Protein AF-A0A2I0JCP1-F1 (afdb_monomer)

Secondary structure (DSSP, 8-state):
---HHHHHHHHHHHIIIIIHHHHTSTT---SS-SSS---HHHHHHHHHHHHHHHHHHHTT-

Solvent-accessible surface area (backbone atoms only — not comparable to full-atom values): 3777 Å² total; per-residue (Å²): 137,79,57,68,66,60,53,50,51,53,54,53,51,46,41,61,72,51,50,47,56,40,60,74,39,98,77,44,69,62,67,76,51,97,62,98,66,91,47,66,71,68,39,53,51,54,55,48,48,49,35,67,75,44,33,78,68,59,59,70,113

Foldseek 3Di:
DDDPVVVVVVLVVCCVPPVVVCCVDPNNADCDHPDDDHNPSVVVVVLVVCCVVLPPVRSVD

Radius of gyration: 13.72 Å; Cα contacts (8 Å, |Δi|>4): 23; chains: 1; bounding box: 28×32×32 Å

Structure (mmCIF, N/CA/C/O backbone):
data_AF-A0A2I0JCP1-F1
#
_entry.id   AF-A0A2I0JCP1-F1
#
loop_
_atom_site.group_PDB
_atom_site.id
_atom_site.type_symbol
_atom_site.label_atom_id
_atom_site.label_alt_id
_atom_site.label_comp_id
_atom_site.label_asym_id
_atom_site.label_entity_id
_atom_site.label_seq_id
_atom_site.pdbx_PDB_ins_code
_atom_site.Cartn_x
_atom_site.Cartn_y
_atom_site.Cartn_z
_atom_site.occupancy
_atom_site.B_iso_or_equiv
_atom_site.auth_seq_id
_atom_site.auth_comp_id
_atom_site.auth_asym_id
_atom_site.auth_atom_id
_atom_site.pdbx_PDB_model_num
ATOM 1 N N . MET A 1 1 ? 5.190 15.377 18.777 1.00 49.44 1 MET A N 1
ATOM 2 C CA . MET A 1 1 ? 4.092 14.469 18.367 1.00 49.44 1 MET A CA 1
ATOM 3 C C . MET A 1 1 ? 3.478 15.007 17.083 1.00 49.44 1 MET A C 1
ATOM 5 O O . MET A 1 1 ? 2.938 16.101 17.105 1.00 49.44 1 MET A O 1
ATOM 9 N N . GLY A 1 2 ? 3.647 14.315 15.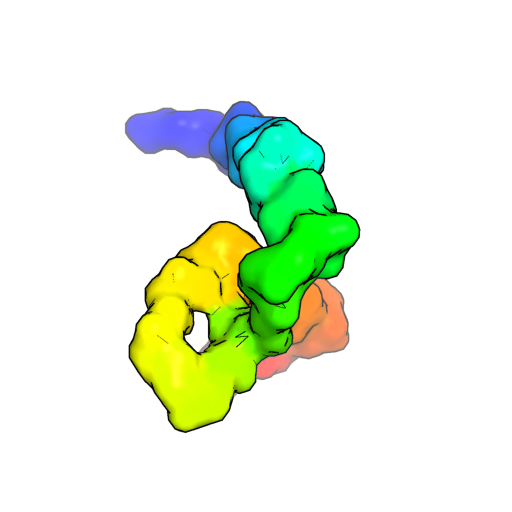954 1.00 74.50 2 GLY A N 1
ATOM 10 C CA . GLY A 1 2 ? 3.145 14.784 14.655 1.00 74.50 2 GLY A CA 1
ATOM 11 C C . GLY A 1 2 ? 1.653 14.499 14.459 1.00 74.50 2 GLY A C 1
ATOM 12 O O . GLY A 1 2 ? 1.133 13.514 14.982 1.00 74.50 2 GLY A O 1
ATOM 13 N N . SER A 1 3 ? 0.970 15.347 13.684 1.00 91.62 3 SER A N 1
ATOM 14 C CA . SER A 1 3 ? -0.434 15.146 13.304 1.00 91.62 3 SER A CA 1
ATOM 15 C C . SER A 1 3 ? -0.628 13.807 12.583 1.00 91.62 3 SER A C 1
ATOM 17 O O . SER A 1 3 ? 0.077 13.491 11.619 1.00 91.62 3 SER A O 1
ATOM 19 N N . ARG A 1 4 ? -1.620 13.023 13.026 1.00 90.25 4 ARG A N 1
ATOM 20 C CA . ARG A 1 4 ? -1.952 11.706 12.453 1.00 90.25 4 ARG A CA 1
ATOM 21 C C . ARG A 1 4 ? -2.255 11.791 10.958 1.00 90.25 4 ARG A C 1
ATOM 23 O O . ARG A 1 4 ? -1.844 10.911 10.202 1.00 90.25 4 ARG A O 1
ATOM 30 N N . THR A 1 5 ? -2.959 12.839 10.540 1.00 92.75 5 THR A N 1
ATOM 31 C CA . THR A 1 5 ? -3.321 13.061 9.136 1.00 92.75 5 THR A CA 1
ATOM 32 C C . THR A 1 5 ? -2.080 13.331 8.295 1.00 92.75 5 THR A C 1
ATOM 34 O O . THR A 1 5 ? -1.892 12.691 7.264 1.00 92.75 5 THR A O 1
ATOM 37 N N . VAL A 1 6 ? -1.180 14.191 8.780 1.00 93.62 6 VAL A N 1
ATOM 38 C CA . VAL A 1 6 ? 0.080 14.512 8.090 1.00 93.62 6 VAL A CA 1
ATOM 39 C C . VAL A 1 6 ? 0.952 13.266 7.947 1.00 93.62 6 VAL A C 1
ATOM 41 O O . VAL A 1 6 ? 1.449 12.978 6.860 1.00 93.62 6 VAL A O 1
ATOM 44 N N . LYS A 1 7 ? 1.068 12.461 9.011 1.00 91.88 7 LYS A N 1
ATOM 45 C CA . LYS A 1 7 ? 1.795 11.188 8.955 1.00 91.88 7 LYS A CA 1
ATOM 46 C C . LYS A 1 7 ? 1.179 10.225 7.934 1.00 91.88 7 LYS A C 1
ATOM 48 O O . LYS A 1 7 ? 1.912 9.624 7.157 1.00 91.88 7 LYS A O 1
ATOM 53 N N . ARG A 1 8 ? -0.156 10.121 7.875 1.00 93.00 8 ARG A N 1
ATOM 54 C CA . ARG A 1 8 ? -0.836 9.270 6.887 1.00 93.00 8 ARG A CA 1
ATOM 55 C C . ARG A 1 8 ? -0.547 9.714 5.453 1.00 93.00 8 ARG A C 1
ATOM 57 O O . ARG A 1 8 ? -0.280 8.857 4.618 1.00 93.00 8 ARG A O 1
ATOM 64 N N . ILE A 1 9 ? -0.587 11.016 5.179 1.00 93.88 9 ILE A N 1
ATOM 65 C CA . ILE A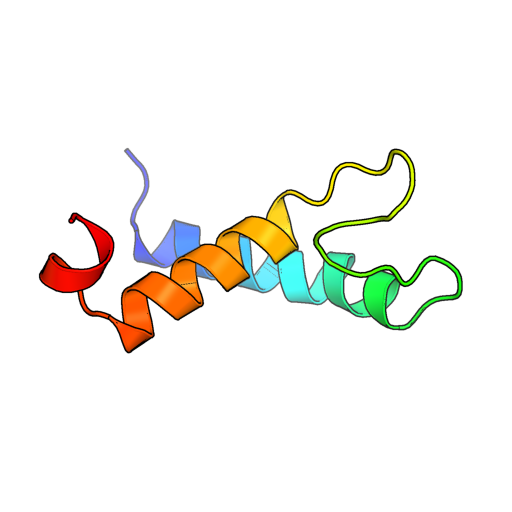 1 9 ? -0.277 11.559 3.850 1.00 93.88 9 ILE A CA 1
ATOM 66 C C . ILE A 1 9 ? 1.164 11.215 3.459 1.00 93.88 9 ILE A C 1
ATOM 68 O O . ILE A 1 9 ? 1.392 10.720 2.357 1.00 93.88 9 ILE A O 1
ATOM 72 N N . ALA A 1 10 ? 2.119 11.402 4.374 1.00 93.25 10 ALA A N 1
ATOM 73 C CA . ALA A 1 10 ? 3.518 11.063 4.132 1.00 93.25 10 ALA A CA 1
ATOM 74 C C . ALA A 1 10 ? 3.716 9.565 3.834 1.00 93.25 10 ALA A C 1
ATOM 76 O O . ALA A 1 10 ? 4.417 9.223 2.884 1.00 93.25 10 ALA A O 1
ATOM 77 N N . ASP A 1 11 ? 3.057 8.681 4.591 1.00 92.44 11 ASP A N 1
ATOM 78 C CA . ASP A 1 11 ? 3.137 7.230 4.378 1.00 92.44 11 ASP A CA 1
ATOM 79 C C . ASP A 1 11 ? 2.564 6.828 3.006 1.00 92.44 11 ASP A C 1
ATOM 81 O O . ASP A 1 11 ? 3.200 6.080 2.267 1.00 92.44 11 ASP A O 1
ATOM 85 N N . VAL A 1 12 ? 1.398 7.368 2.618 1.00 93.00 12 VAL A N 1
ATOM 86 C CA . VAL A 1 12 ? 0.785 7.098 1.299 1.00 93.00 12 VAL A CA 1
ATOM 87 C C . VAL A 1 12 ? 1.654 7.618 0.159 1.00 93.00 12 VAL A C 1
ATOM 89 O O . VAL A 1 12 ? 1.817 6.930 -0.847 1.00 93.00 12 VAL A O 1
ATOM 92 N N . SER A 1 13 ? 2.204 8.825 0.306 1.00 94.19 13 SER A N 1
ATOM 93 C CA . SER A 1 13 ? 3.092 9.421 -0.694 1.00 94.19 13 SER A CA 1
ATOM 94 C C . SER A 1 13 ? 4.308 8.527 -0.934 1.00 94.19 13 SER A C 1
ATOM 96 O O . SER A 1 13 ? 4.646 8.216 -2.075 1.00 94.19 13 SER A O 1
ATOM 98 N N . ARG A 1 14 ? 4.909 8.011 0.144 1.00 91.75 14 ARG A N 1
ATOM 99 C CA . ARG A 1 14 ? 6.066 7.124 0.043 1.00 91.75 14 ARG A CA 1
ATOM 100 C C . ARG A 1 14 ? 5.738 5.788 -0.635 1.00 91.75 14 ARG A C 1
ATOM 102 O O . ARG A 1 14 ? 6.468 5.377 -1.534 1.00 91.75 14 ARG A O 1
ATOM 109 N N . LEU A 1 15 ? 4.610 5.163 -0.292 1.00 90.94 15 LEU A N 1
ATOM 110 C CA . LEU A 1 15 ? 4.134 3.946 -0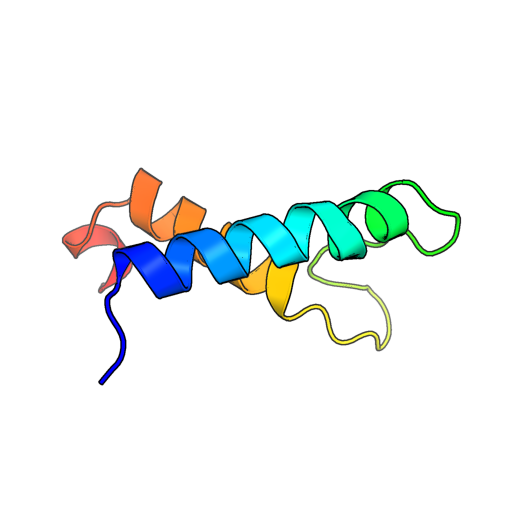.965 1.00 90.94 15 LEU A CA 1
ATOM 111 C C . LEU A 1 15 ? 3.974 4.143 -2.475 1.00 90.94 15 LEU A C 1
ATOM 113 O O . LEU A 1 15 ? 4.447 3.321 -3.255 1.00 90.94 15 LEU A O 1
ATOM 117 N N . ARG A 1 16 ? 3.341 5.243 -2.892 1.00 93.06 16 ARG A N 1
ATOM 118 C CA . ARG A 1 16 ? 3.113 5.529 -4.315 1.00 93.06 16 ARG A CA 1
ATOM 119 C C . ARG A 1 16 ? 4.405 5.820 -5.071 1.00 93.06 16 ARG A C 1
ATOM 121 O O . ARG A 1 16 ? 4.549 5.365 -6.198 1.00 93.06 16 ARG A O 1
ATOM 128 N N . ASN A 1 17 ? 5.331 6.553 -4.458 1.00 92.12 17 ASN A N 1
ATOM 129 C CA . ASN A 1 17 ? 6.547 6.999 -5.138 1.00 92.12 17 ASN A CA 1
ATOM 130 C C . ASN A 1 17 ? 7.646 5.934 -5.174 1.00 92.12 17 ASN A C 1
ATOM 132 O O . ASN A 1 17 ? 8.450 5.935 -6.099 1.00 92.12 17 ASN A O 1
ATOM 136 N N . PHE A 1 18 ? 7.700 5.040 -4.182 1.00 89.69 18 PHE A N 1
ATOM 137 C CA . PHE A 1 18 ? 8.795 4.073 -4.055 1.00 89.69 18 PHE A CA 1
ATOM 138 C C . PHE A 1 18 ? 8.320 2.623 -4.114 1.00 89.69 18 PHE A C 1
ATOM 140 O O . PHE A 1 18 ? 8.858 1.842 -4.895 1.00 89.69 18 PHE A O 1
ATOM 147 N N . GLN A 1 19 ? 7.299 2.253 -3.336 1.00 86.75 19 GLN A N 1
ATOM 148 C CA . GLN A 1 19 ? 6.864 0.855 -3.255 1.00 86.75 19 GLN A CA 1
ATOM 149 C C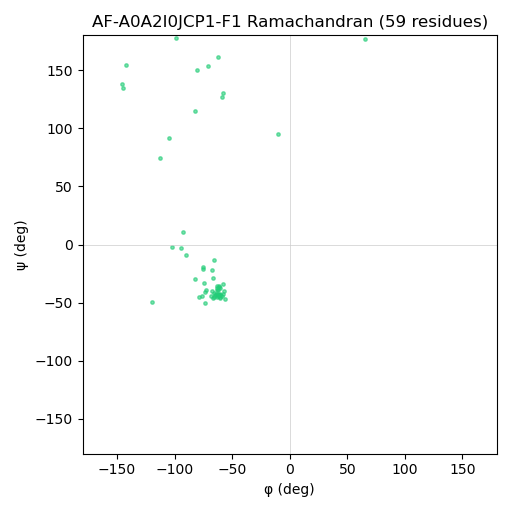 . GLN A 1 19 ? 6.132 0.396 -4.524 1.00 86.75 19 GLN A C 1
ATOM 151 O O . GLN A 1 19 ? 6.346 -0.727 -4.969 1.00 86.75 19 GLN A O 1
ATOM 156 N N . TYR A 1 20 ? 5.289 1.243 -5.124 1.00 89.94 20 TYR A N 1
ATOM 157 C CA . TYR A 1 20 ? 4.523 0.873 -6.323 1.00 89.94 20 TYR A CA 1
ATOM 158 C C . TYR A 1 20 ? 5.422 0.624 -7.544 1.00 89.94 20 TYR A C 1
ATOM 160 O O . TYR A 1 20 ? 5.244 -0.409 -8.187 1.00 89.94 20 TYR A O 1
ATOM 168 N N . PRO A 1 21 ? 6.424 1.475 -7.849 1.00 91.62 21 PRO A N 1
ATOM 169 C CA . PRO A 1 21 ? 7.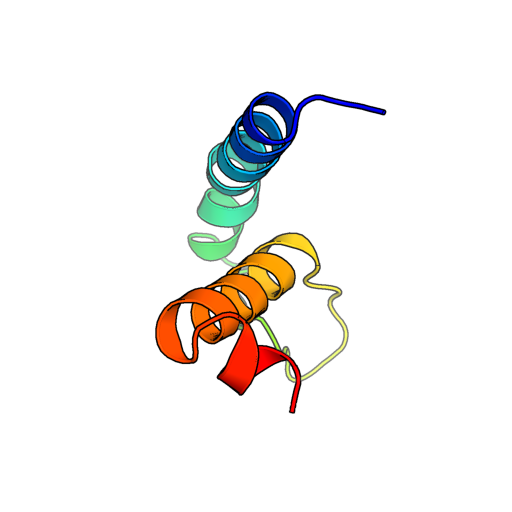386 1.167 -8.906 1.00 91.62 21 PRO A CA 1
ATOM 170 C C . PRO A 1 21 ? 8.186 -0.117 -8.652 1.00 91.62 21 PRO A C 1
ATOM 172 O O . PRO A 1 21 ? 8.434 -0.866 -9.589 1.00 91.62 21 PRO A O 1
ATOM 175 N N . GLN A 1 22 ? 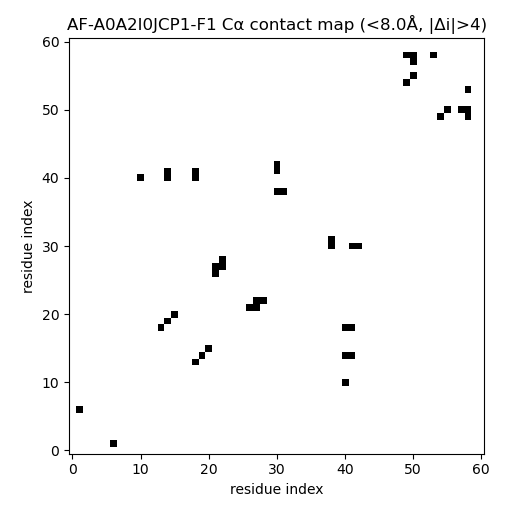8.563 -0.403 -7.398 1.00 86.00 22 GLN A N 1
ATOM 176 C CA . GLN A 1 22 ? 9.266 -1.647 -7.046 1.00 86.00 22 GLN A CA 1
ATOM 177 C C . GLN A 1 22 ? 8.389 -2.885 -7.262 1.00 86.00 22 GLN A C 1
ATOM 179 O O . GLN A 1 22 ? 8.857 -3.878 -7.812 1.00 86.00 22 GLN A O 1
ATOM 184 N N . ASP A 1 23 ? 7.112 -2.806 -6.881 1.00 86.44 23 ASP A N 1
ATOM 185 C CA . ASP A 1 23 ? 6.128 -3.872 -7.089 1.00 86.44 23 ASP A CA 1
ATOM 186 C C . ASP A 1 23 ? 5.783 -4.097 -8.572 1.00 86.44 23 ASP A C 1
ATOM 188 O O . ASP A 1 23 ? 5.317 -5.177 -8.926 1.00 86.44 23 ASP A O 1
ATOM 192 N N . ALA A 1 24 ? 6.005 -3.100 -9.434 1.00 88.88 24 ALA A N 1
ATOM 193 C CA . ALA A 1 24 ? 5.828 -3.201 -10.884 1.00 88.88 24 ALA A CA 1
ATOM 194 C C . ALA A 1 24 ? 7.128 -3.552 -11.637 1.00 88.88 24 ALA A C 1
ATOM 196 O O . ALA A 1 24 ? 7.116 -3.684 -12.860 1.00 88.88 24 ALA A O 1
ATOM 197 N N . GLY A 1 25 ? 8.254 -3.665 -10.927 1.00 86.19 25 GLY A N 1
ATOM 198 C CA . GLY A 1 25 ? 9.573 -3.911 -11.502 1.00 86.19 25 GLY A CA 1
ATOM 199 C C . GLY A 1 25 ? 10.017 -5.378 -11.433 1.00 86.19 25 GLY A C 1
ATOM 200 O O . GLY A 1 25 ? 9.356 -6.216 -10.825 1.00 86.19 25 GLY A O 1
ATOM 201 N N . PRO A 1 26 ? 11.197 -5.707 -11.985 1.00 85.56 26 PRO A N 1
ATOM 202 C CA . PRO A 1 26 ? 11.758 -7.064 -11.947 1.00 85.56 26 PRO A CA 1
ATOM 203 C C . PRO A 1 26 ? 12.121 -7.546 -10.529 1.00 85.56 26 PRO A C 1
ATOM 205 O O . PRO A 1 26 ? 12.344 -8.733 -10.322 1.00 85.56 26 PRO A O 1
ATOM 208 N N . MET A 1 27 ? 12.164 -6.634 -9.552 1.00 82.12 27 MET A N 1
ATOM 209 C CA . MET A 1 27 ? 12.382 -6.925 -8.129 1.00 82.12 27 MET A CA 1
ATOM 210 C C . MET A 1 27 ? 11.066 -7.110 -7.354 1.00 82.12 27 MET A C 1
ATOM 212 O O . MET A 1 27 ? 11.083 -7.127 -6.123 1.00 82.12 27 MET A O 1
ATOM 216 N N . ALA A 1 28 ? 9.926 -7.218 -8.043 1.00 84.88 28 ALA A N 1
ATOM 217 C CA . ALA A 1 28 ? 8.632 -7.414 -7.408 1.00 84.88 28 ALA A CA 1
ATOM 218 C C . ALA A 1 28 ? 8.621 -8.699 -6.570 1.00 84.88 28 ALA A C 1
ATOM 220 O O . ALA A 1 28 ? 8.925 -9.792 -7.048 1.00 84.88 28 ALA A O 1
ATOM 221 N N . HIS A 1 29 ? 8.232 -8.571 -5.304 1.00 82.62 29 HIS A N 1
ATOM 222 C CA . HIS A 1 29 ? 8.126 -9.701 -4.391 1.00 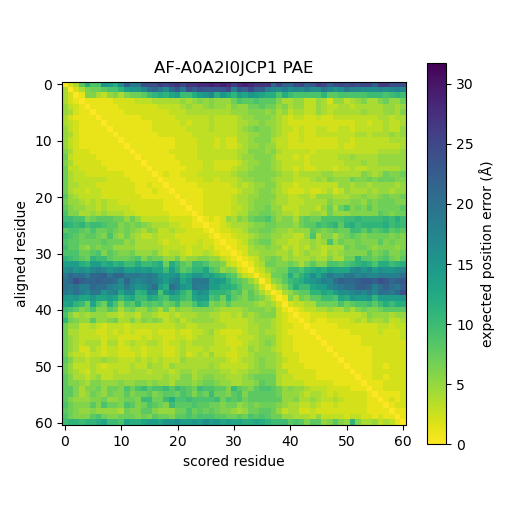82.62 29 HIS A CA 1
ATOM 223 C C . HIS A 1 29 ? 6.909 -9.551 -3.460 1.00 82.62 29 HIS A C 1
ATOM 225 O O . HIS A 1 29 ? 6.443 -8.437 -3.176 1.00 82.62 29 HIS A O 1
ATOM 231 N N . PRO A 1 30 ? 6.361 -10.666 -2.938 1.00 81.62 30 PRO A N 1
ATOM 232 C CA . PRO A 1 30 ? 5.327 -10.602 -1.911 1.00 81.62 30 PRO A CA 1
ATOM 233 C C . PRO A 1 30 ? 5.851 -9.928 -0.633 1.00 81.62 30 PRO A C 1
ATOM 235 O O . PRO A 1 30 ? 7.055 -9.853 -0.388 1.00 81.62 30 PRO A O 1
ATOM 238 N N . VAL A 1 31 ? 4.930 -9.459 0.217 1.00 81.12 31 VAL A N 1
ATOM 239 C CA . VAL A 1 31 ? 5.257 -8.859 1.530 1.00 81.12 31 VAL A CA 1
ATOM 240 C C . VAL A 1 31 ? 6.029 -9.828 2.427 1.00 81.12 31 VAL A C 1
ATOM 242 O O . VAL A 1 31 ? 6.890 -9.405 3.192 1.00 81.12 31 VAL A O 1
ATOM 245 N N . ARG A 1 32 ? 5.735 -11.128 2.319 1.00 79.38 32 ARG A N 1
ATOM 246 C CA . ARG A 1 32 ? 6.512 -12.199 2.944 1.00 79.38 32 ARG A CA 1
ATOM 247 C C . ARG A 1 32 ? 7.351 -12.895 1.865 1.00 79.38 32 ARG A C 1
ATOM 249 O O . ARG A 1 32 ? 6.826 -13.804 1.220 1.00 79.38 32 ARG A O 1
ATOM 256 N N . PRO A 1 33 ? 8.603 -12.470 1.628 1.00 71.62 33 PRO A N 1
ATOM 257 C CA . PRO A 1 33 ? 9.465 -13.132 0.659 1.00 71.62 33 PRO A CA 1
ATOM 258 C C . PRO A 1 33 ? 9.910 -14.512 1.165 1.00 71.62 33 PRO A C 1
ATOM 260 O O . PRO A 1 33 ? 9.989 -14.746 2.370 1.00 71.62 33 PRO A O 1
ATOM 263 N N . HIS A 1 34 ? 10.208 -15.421 0.233 1.00 68.81 34 HIS A N 1
ATOM 264 C CA . HIS A 1 34 ? 10.700 -16.774 0.533 1.00 68.81 34 HIS A CA 1
ATOM 265 C C . HIS A 1 34 ? 12.177 -16.786 0.974 1.00 68.81 34 HIS A C 1
ATOM 267 O O . HIS A 1 34 ? 12.607 -17.710 1.656 1.00 68.81 34 HIS A O 1
ATOM 273 N N . SER A 1 35 ? 12.939 -15.740 0.643 1.00 56.09 35 SER A N 1
ATOM 274 C CA . SER A 1 35 ? 14.324 -15.524 1.070 1.00 56.09 35 SER A CA 1
ATOM 275 C C . SER A 1 35 ? 14.590 -14.026 1.264 1.00 56.09 35 SER A C 1
ATOM 277 O O . SER A 1 35 ? 14.119 -13.208 0.478 1.00 56.09 35 SER A O 1
ATOM 279 N N . TYR A 1 36 ? 15.307 -13.692 2.343 1.00 58.47 36 TYR A N 1
ATOM 280 C CA . TYR A 1 36 ? 15.737 -12.366 2.818 1.00 58.47 36 TYR A CA 1
ATOM 281 C C . TYR A 1 36 ? 15.537 -11.159 1.878 1.00 58.47 36 TYR A C 1
ATOM 283 O O . TYR A 1 36 ? 16.441 -10.821 1.123 1.00 58.47 36 TYR A O 1
ATOM 291 N N . ILE A 1 37 ? 14.425 -10.427 2.049 1.00 57.38 37 ILE A N 1
ATOM 292 C CA . ILE A 1 37 ? 14.301 -8.981 1.765 1.00 57.38 37 ILE A CA 1
ATOM 293 C C . ILE A 1 37 ? 13.348 -8.368 2.810 1.00 57.38 37 ILE A C 1
ATOM 295 O O . ILE A 1 37 ? 12.308 -8.936 3.141 1.00 57.38 37 ILE A O 1
ATOM 299 N N . LYS A 1 38 ? 13.712 -7.222 3.392 1.00 57.72 38 LYS A N 1
ATOM 300 C CA . LYS A 1 38 ? 12.909 -6.525 4.411 1.00 57.72 38 LYS A CA 1
ATOM 301 C C . LYS A 1 38 ? 11.821 -5.668 3.747 1.00 57.72 38 LYS A C 1
ATOM 303 O O . LYS A 1 38 ? 12.148 -4.681 3.100 1.00 57.72 38 LYS A O 1
ATOM 308 N N . VAL A 1 39 ? 10.540 -5.995 3.956 1.00 65.75 39 VAL A N 1
ATOM 309 C CA . VAL A 1 39 ? 9.392 -5.301 3.327 1.00 65.75 39 VAL A CA 1
ATOM 310 C C . VAL A 1 39 ? 8.560 -4.531 4.361 1.00 65.75 39 VAL A C 1
ATOM 312 O O . VAL A 1 39 ? 7.479 -4.956 4.769 1.00 65.75 39 VAL A O 1
ATOM 315 N N . TYR A 1 40 ? 9.073 -3.392 4.833 1.00 71.94 40 TYR A N 1
ATOM 316 C CA . TYR A 1 40 ? 8.462 -2.671 5.960 1.00 71.94 40 TYR A CA 1
ATOM 317 C C . TYR A 1 40 ? 7.191 -1.888 5.596 1.00 71.94 40 TYR A C 1
ATOM 319 O O . TYR A 1 40 ? 6.203 -1.944 6.327 1.00 71.94 40 TYR A O 1
ATOM 327 N N . GLU A 1 41 ? 7.187 -1.159 4.478 1.00 79.00 41 GLU A N 1
ATOM 328 C CA . GLU A 1 41 ? 6.125 -0.178 4.189 1.00 79.00 41 GLU A CA 1
ATOM 329 C C . GLU A 1 41 ? 4.848 -0.837 3.670 1.00 79.00 41 GLU A C 1
ATOM 331 O O . GLU A 1 41 ? 3.754 -0.574 4.172 1.00 79.00 41 GLU A O 1
ATOM 336 N N . LYS A 1 42 ? 4.993 -1.782 2.737 1.00 83.44 42 LYS A N 1
ATOM 337 C CA . LYS A 1 42 ? 3.883 -2.611 2.254 1.00 83.44 42 LYS A CA 1
ATOM 338 C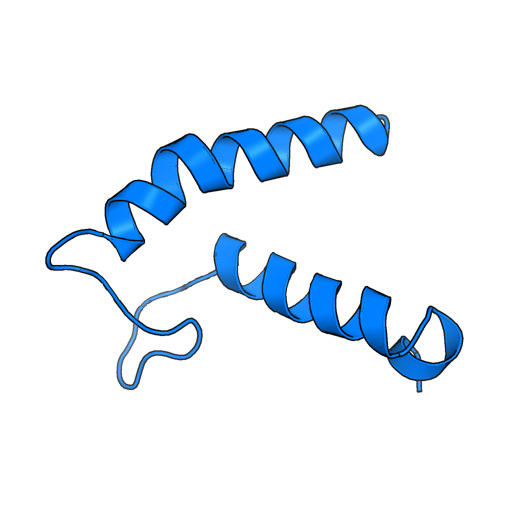 C . LYS A 1 42 ? 3.304 -3.486 3.372 1.00 83.44 42 LYS A C 1
ATOM 340 O O . LYS A 1 42 ? 2.087 -3.617 3.482 1.00 83.44 42 LYS A O 1
ATOM 345 N N . GLY A 1 43 ? 4.157 -4.034 4.243 1.00 84.12 43 GLY A N 1
ATOM 346 C CA . GLY A 1 43 ? 3.726 -4.841 5.387 1.00 84.12 43 GLY A CA 1
ATOM 347 C C . GLY A 1 43 ? 2.869 -4.063 6.384 1.00 84.12 43 GLY A C 1
ATOM 348 O O . GLY A 1 43 ? 1.825 -4.555 6.813 1.00 84.12 43 GLY A O 1
ATOM 349 N N . ALA A 1 44 ? 3.247 -2.821 6.694 1.00 88.19 44 ALA A N 1
ATOM 350 C CA . ALA A 1 44 ? 2.467 -1.965 7.583 1.00 88.19 44 ALA A CA 1
ATOM 351 C C . ALA A 1 44 ? 1.052 -1.676 7.045 1.00 88.19 44 ALA A C 1
ATOM 353 O O . ALA A 1 44 ? 0.095 -1.632 7.822 1.00 88.19 44 ALA A O 1
ATOM 354 N N . GLU A 1 45 ? 0.882 -1.525 5.728 1.00 90.06 45 GLU A N 1
ATOM 355 C CA . GLU A 1 45 ? -0.444 -1.319 5.136 1.00 90.06 45 GLU A CA 1
ATOM 356 C C . GLU A 1 45 ? -1.290 -2.593 5.100 1.00 90.06 45 GLU A C 1
ATOM 358 O O . GLU A 1 45 ? -2.496 -2.506 5.322 1.00 90.06 45 GLU A O 1
ATOM 363 N N . VAL A 1 46 ? -0.687 -3.775 4.932 1.00 89.44 46 VAL A N 1
ATOM 364 C CA . VAL A 1 46 ? -1.409 -5.052 5.086 1.00 89.44 46 VAL A CA 1
ATOM 365 C C . VAL A 1 46 ? -1.929 -5.208 6.518 1.00 89.44 46 VAL A C 1
ATOM 367 O O . VAL A 1 46 ? -3.094 -5.537 6.733 1.00 89.44 46 VAL A O 1
ATOM 370 N N . VAL A 1 47 ? -1.111 -4.883 7.521 1.00 90.81 47 VAL A N 1
ATOM 371 C CA . VAL A 1 47 ? -1.553 -4.867 8.926 1.00 90.81 47 VAL A CA 1
ATOM 372 C C . VAL A 1 47 ? -2.671 -3.841 9.146 1.00 90.81 47 VAL A C 1
ATOM 374 O O . VAL A 1 47 ? -3.651 -4.113 9.845 1.00 90.81 47 VAL A O 1
ATOM 377 N N . ARG A 1 48 ? -2.583 -2.669 8.504 1.00 91.06 48 ARG A N 1
ATOM 378 C CA . ARG A 1 48 ? -3.647 -1.657 8.538 1.00 91.06 48 ARG A CA 1
ATOM 379 C C . ARG A 1 48 ? -4.943 -2.169 7.903 1.00 91.06 48 ARG A C 1
ATOM 381 O O . ARG A 1 48 ? -6.007 -1.857 8.430 1.00 91.06 48 ARG A O 1
ATOM 388 N N . MET A 1 49 ? -4.875 -2.960 6.832 1.00 93.38 49 MET A N 1
ATOM 389 C CA . MET A 1 49 ? -6.059 -3.590 6.240 1.00 93.38 49 MET A CA 1
ATOM 390 C C . MET A 1 49 ? -6.758 -4.513 7.237 1.00 93.38 49 MET A C 1
ATOM 392 O O . MET A 1 49 ? -7.969 -4.392 7.400 1.00 93.38 49 MET A O 1
ATOM 396 N N . TYR A 1 50 ? -6.019 -5.350 7.977 1.00 93.25 50 TYR A N 1
ATOM 397 C CA . TYR A 1 50 ? -6.615 -6.170 9.040 1.00 93.25 50 TYR A CA 1
ATOM 398 C C . TYR A 1 50 ? -7.313 -5.317 10.098 1.00 93.25 50 TYR A C 1
ATOM 400 O O . TYR A 1 50 ? -8.436 -5.620 10.489 1.00 93.25 50 TYR A O 1
ATOM 408 N N . LYS A 1 51 ? -6.707 -4.200 10.513 1.00 93.25 51 LYS A N 1
ATOM 409 C CA . LYS A 1 51 ? -7.351 -3.267 11.448 1.00 93.25 51 LYS A CA 1
ATOM 410 C C . LYS A 1 51 ? -8.644 -2.659 10.897 1.00 93.25 51 LYS A C 1
ATOM 412 O O . LYS A 1 51 ? -9.573 -2.423 11.665 1.00 93.25 51 LYS A O 1
ATOM 417 N N . THR A 1 52 ? -8.701 -2.377 9.598 1.00 93.81 52 THR A N 1
ATOM 418 C CA . THR A 1 52 ? -9.916 -1.874 8.943 1.00 93.81 52 THR A CA 1
ATOM 419 C C . THR A 1 52 ? -11.005 -2.945 8.892 1.00 93.81 52 THR A C 1
ATOM 421 O O . THR A 1 52 ? -12.150 -2.645 9.207 1.00 93.81 52 THR A O 1
ATOM 424 N N . LEU A 1 53 ? -10.652 -4.185 8.542 1.00 94.94 53 LEU A N 1
ATOM 425 C CA . LEU A 1 53 ? -11.606 -5.288 8.380 1.00 94.94 53 LEU A CA 1
ATOM 426 C C . LEU A 1 53 ? -12.137 -5.819 9.719 1.00 94.94 53 LEU A C 1
ATOM 428 O O . LEU A 1 53 ? -13.321 -6.105 9.844 1.00 94.94 53 LEU A O 1
ATOM 432 N N . LEU A 1 54 ? -11.271 -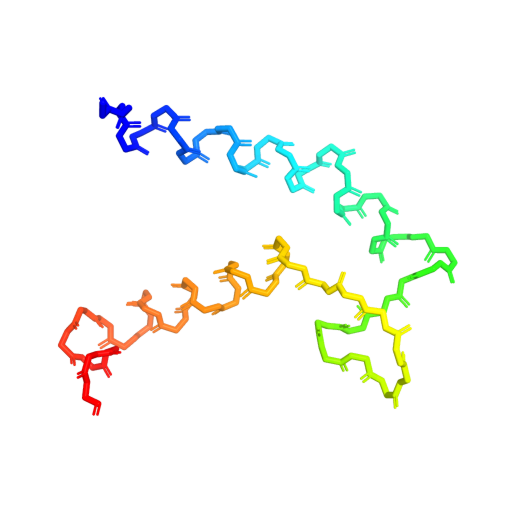5.934 10.727 1.00 94.25 54 LEU A N 1
ATOM 433 C CA . LEU A 1 54 ? -11.609 -6.490 12.044 1.00 94.25 54 LEU A CA 1
ATOM 434 C C . LEU A 1 54 ? -12.105 -5.424 13.036 1.00 94.25 54 LEU A C 1
ATOM 436 O O . LEU A 1 54 ? -12.541 -5.742 14.145 1.00 94.25 54 LEU A O 1
ATOM 440 N N . GLY A 1 55 ? -11.997 -4.145 12.671 1.00 92.25 55 GLY A N 1
ATOM 441 C CA . GLY A 1 55 ? -12.214 -3.029 13.584 1.00 92.25 55 GLY A CA 1
ATOM 442 C C . GLY A 1 55 ? -11.169 -2.959 14.706 1.00 92.25 55 GLY A C 1
ATOM 443 O O . GLY A 1 55 ? -10.281 -3.799 14.850 1.00 92.25 55 GLY A O 1
ATOM 444 N N . SER A 1 56 ? -11.259 -1.923 15.543 1.00 91.31 56 SER A N 1
ATOM 445 C CA . SER A 1 56 ? -10.296 -1.695 16.634 1.00 91.31 56 SER A CA 1
ATOM 446 C C . SER A 1 56 ? -10.299 -2.803 17.689 1.00 91.31 56 SER A C 1
ATOM 448 O O . SER A 1 56 ? -9.241 -3.118 18.227 1.00 91.31 56 SER A O 1
ATOM 450 N N . GLN A 1 57 ? -11.475 -3.362 17.975 1.00 91.12 57 GLN A N 1
ATOM 451 C CA . GLN A 1 57 ? -11.676 -4.438 18.942 1.00 91.12 57 GLN A CA 1
ATOM 452 C C . GLN A 1 57 ? -11.148 -5.768 18.398 1.00 91.12 57 GLN A C 1
ATOM 454 O O . GLN A 1 57 ? -10.350 -6.415 19.065 1.00 91.12 57 GLN A O 1
ATOM 459 N N . GLY A 1 58 ? -11.524 -6.153 17.172 1.00 91.69 58 GLY A N 1
ATOM 460 C CA . GLY A 1 58 ? -11.067 -7.408 16.569 1.00 91.69 58 GLY A CA 1
ATOM 461 C C . GLY A 1 58 ? -9.568 -7.426 16.269 1.00 91.69 58 GLY A C 1
ATOM 462 O O . GLY A 1 58 ? -8.953 -8.478 16.341 1.00 91.69 58 GLY A O 1
ATOM 463 N N . PHE A 1 59 ? -8.960 -6.266 16.011 1.00 91.31 59 PHE A N 1
ATOM 464 C CA . PHE A 1 59 ? -7.514 -6.151 15.804 1.00 91.31 59 PHE A CA 1
ATOM 465 C C . PHE A 1 59 ? -6.677 -6.247 17.093 1.00 91.31 59 PHE A C 1
ATOM 467 O O . PHE A 1 59 ? -5.468 -6.433 17.018 1.00 91.31 59 PHE A O 1
ATOM 474 N N . ARG A 1 60 ? -7.282 -6.033 18.270 1.00 88.81 60 ARG A N 1
ATOM 475 C CA . ARG A 1 60 ? -6.584 -6.000 19.571 1.00 88.81 60 ARG A CA 1
ATOM 476 C C . ARG A 1 60 ? -6.750 -7.274 20.403 1.00 88.81 60 ARG A C 1
ATOM 478 O O . ARG A 1 60 ? -6.212 -7.316 21.506 1.00 88.81 60 ARG A O 1
ATOM 485 N N . LYS A 1 61 ? -7.525 -8.240 19.916 1.00 84.25 61 LYS A N 1
ATOM 486 C CA . LYS A 1 61 ? -7.620 -9.581 20.501 1.00 84.25 61 LYS A CA 1
ATOM 487 C C . LYS A 1 61 ? -6.398 -10.399 20.112 1.00 84.25 61 LYS A C 1
ATOM 489 O O . LYS A 1 61 ? -5.972 -11.199 20.966 1.00 84.25 61 LYS A O 1
#

Mean predicted aligned error: 5.71 Å

InterPro domains:
  IPR012779 Peptidase M1, alanyl aminopeptidase [PTHR46322] (1-61)
  IPR027268 Peptidase M4/M1, CTD superfamily [G3DSA:1.10.390.10] (1-61)

Sequence (61 aa):
MGSRTVKRIADVSRLRNFQYPQDAGPMAHPVRPHSYIKVYEKGAEVVRMYKTLLGSQGFRK

Organism: Punica granatum (NCBI:txid22663)

pLDDT: mean 85.12, std 10.95, range [49.44, 94.94]